Protein AF-A0A7X6XJA1-F1 (afdb_monomer_lite)

Structure (mmCIF, N/CA/C/O backbone):
data_AF-A0A7X6XJA1-F1
#
_entry.id   AF-A0A7X6XJA1-F1
#
loop_
_atom_site.group_PDB
_atom_site.id
_atom_site.type_symbol
_atom_site.label_atom_id
_atom_site.label_alt_id
_atom_site.label_comp_id
_atom_site.label_asym_id
_atom_site.label_entity_id
_atom_site.label_seq_id
_atom_site.pdbx_PDB_ins_code
_atom_site.Cartn_x
_atom_site.Cartn_y
_atom_site.Cartn_z
_atom_site.occupancy
_atom_site.B_iso_or_equiv
_atom_site.auth_seq_id
_atom_site.auth_comp_id
_atom_site.auth_asym_id
_atom_site.auth_atom_id
_atom_site.pdbx_PDB_model_num
ATOM 1 N N . GLU A 1 1 ? 5.316 -3.316 6.337 1.00 52.78 1 GLU A N 1
ATOM 2 C CA . GLU A 1 1 ? 5.864 -2.498 5.239 1.00 52.78 1 GLU A CA 1
ATOM 3 C C . GLU A 1 1 ? 5.715 -3.286 3.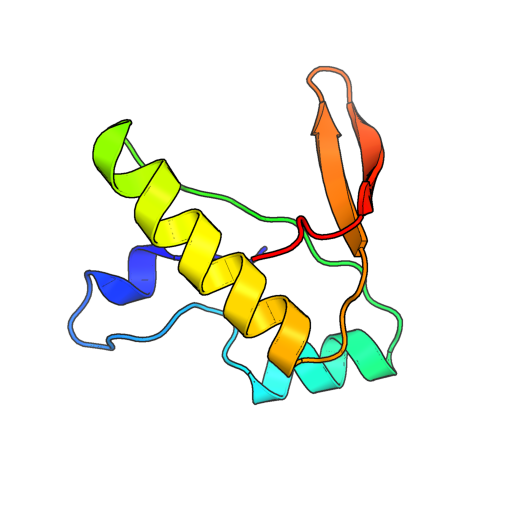948 1.00 52.78 1 GLU A C 1
ATOM 5 O O . GLU A 1 1 ? 5.932 -4.492 3.985 1.00 52.78 1 GLU A O 1
ATOM 10 N N . LEU A 1 2 ? 5.252 -2.652 2.871 1.00 53.41 2 LEU A N 1
ATOM 11 C CA . LEU A 1 2 ? 5.035 -3.298 1.575 1.00 53.41 2 LEU A CA 1
ATOM 12 C C . LEU A 1 2 ? 6.230 -2.954 0.673 1.00 53.41 2 LEU A C 1
ATOM 14 O O . LEU A 1 2 ? 6.360 -1.809 0.246 1.00 53.41 2 LEU A O 1
ATOM 18 N N . ASN A 1 3 ? 7.126 -3.923 0.484 1.00 55.50 3 ASN A N 1
ATOM 19 C CA . ASN A 1 3 ? 8.441 -3.783 -0.133 1.00 55.50 3 ASN A CA 1
ATOM 20 C C . ASN A 1 3 ? 8.443 -4.397 -1.547 1.00 55.50 3 ASN A C 1
ATOM 22 O O . ASN A 1 3 ? 8.273 -5.607 -1.735 1.00 55.50 3 ASN A O 1
ATOM 26 N N . SER A 1 4 ? 8.641 -3.542 -2.551 1.00 53.06 4 SER A N 1
ATOM 27 C CA . SER A 1 4 ? 8.671 -3.893 -3.976 1.00 53.06 4 SER A CA 1
ATOM 28 C C . SER A 1 4 ? 10.042 -4.372 -4.470 1.00 53.06 4 SER A C 1
ATOM 30 O O . SER A 1 4 ? 10.140 -4.830 -5.608 1.00 53.06 4 SER A O 1
ATOM 32 N N . ALA A 1 5 ? 11.096 -4.338 -3.644 1.00 55.09 5 ALA A N 1
ATOM 33 C CA . ALA A 1 5 ? 12.445 -4.767 -4.029 1.00 55.09 5 ALA A CA 1
ATOM 34 C C . ALA A 1 5 ? 12.520 -6.263 -4.391 1.00 55.09 5 ALA A C 1
ATOM 36 O O . ALA A 1 5 ? 13.398 -6.681 -5.149 1.00 55.09 5 ALA A O 1
ATOM 37 N N . GLY A 1 6 ? 11.573 -7.073 -3.905 1.00 53.56 6 GLY A N 1
ATOM 38 C CA . GLY A 1 6 ? 11.456 -8.487 -4.264 1.00 53.56 6 GLY A CA 1
ATOM 39 C C . GLY A 1 6 ? 11.101 -8.742 -5.737 1.00 53.56 6 GLY A C 1
ATOM 40 O O . GLY A 1 6 ? 11.415 -9.816 -6.244 1.00 53.56 6 GLY A O 1
ATOM 41 N N . LEU A 1 7 ? 10.582 -7.741 -6.466 1.00 53.97 7 LEU A N 1
ATOM 42 C CA . LEU A 1 7 ? 10.377 -7.808 -7.924 1.00 53.97 7 LEU A CA 1
ATOM 43 C C . LEU A 1 7 ? 11.689 -7.868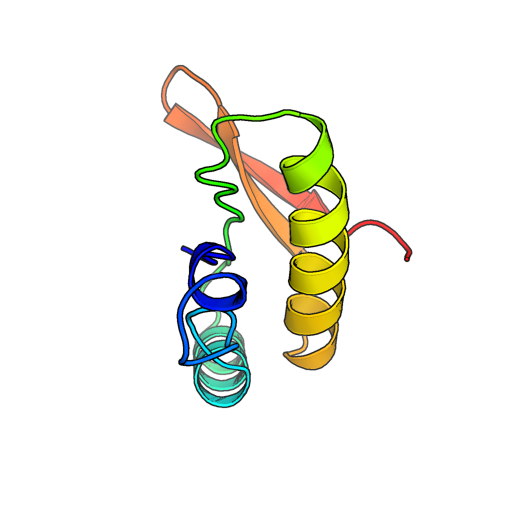 -8.722 1.00 53.97 7 LEU A C 1
ATOM 45 O O . LEU A 1 7 ? 11.682 -8.314 -9.865 1.00 53.97 7 LEU A O 1
ATOM 49 N N . PHE A 1 8 ? 12.800 -7.410 -8.137 1.00 52.38 8 PHE A N 1
ATOM 50 C CA . PHE A 1 8 ? 14.113 -7.335 -8.791 1.00 52.38 8 PHE A CA 1
ATOM 51 C C . PHE A 1 8 ? 15.103 -8.392 -8.279 1.00 52.38 8 PHE A C 1
ATOM 53 O O . PHE A 1 8 ? 16.244 -8.451 -8.7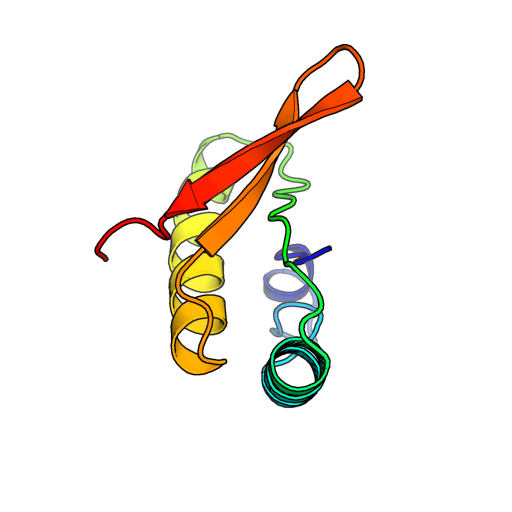36 1.00 52.38 8 PHE A O 1
ATOM 60 N N . LYS A 1 9 ? 14.675 -9.245 -7.342 1.00 47.94 9 LYS A N 1
ATOM 61 C CA . LYS A 1 9 ? 15.389 -10.463 -6.941 1.00 47.94 9 LYS A CA 1
ATOM 62 C C . LYS A 1 9 ? 14.747 -11.674 -7.630 1.00 47.94 9 LYS A C 1
ATOM 64 O O . LYS A 1 9 ? 13.569 -11.602 -7.969 1.00 47.94 9 LYS A O 1
ATOM 69 N N . PRO A 1 10 ? 15.466 -12.799 -7.817 1.00 40.66 10 PRO A N 1
ATOM 70 C CA . PRO A 1 10 ? 14.949 -13.990 -8.510 1.00 40.66 10 PRO A CA 1
ATOM 71 C C . PRO A 1 10 ? 13.629 -14.561 -7.953 1.00 40.66 10 PRO A C 1
ATOM 73 O O . PRO A 1 10 ? 13.008 -15.383 -8.615 1.00 40.66 10 PRO A O 1
ATOM 76 N N . CYS A 1 11 ? 13.178 -14.112 -6.777 1.00 43.59 11 CYS A N 1
ATOM 77 C CA . CYS A 1 11 ? 11.888 -14.469 -6.190 1.00 43.59 11 CYS A CA 1
ATOM 78 C C . CYS A 1 11 ? 10.670 -13.772 -6.833 1.00 43.59 11 CYS A C 1
ATOM 80 O O . CYS A 1 11 ? 9.564 -14.238 -6.606 1.00 43.59 11 CYS A O 1
ATOM 82 N N . ALA A 1 12 ? 10.839 -12.689 -7.609 1.00 53.47 12 ALA A N 1
ATOM 83 C CA . ALA A 1 12 ? 9.787 -12.000 -8.381 1.00 53.47 12 ALA A CA 1
ATOM 84 C C . ALA A 1 12 ? 8.478 -11.640 -7.630 1.00 53.47 12 ALA A C 1
ATOM 86 O O . ALA A 1 12 ? 7.442 -11.421 -8.258 1.00 53.47 12 ALA A O 1
ATOM 87 N N . GLU A 1 13 ? 8.511 -11.526 -6.301 1.00 52.94 13 GLU A N 1
ATOM 88 C CA . GLU A 1 13 ? 7.331 -11.286 -5.466 1.00 52.94 13 GLU A CA 1
ATOM 89 C C . GLU A 1 13 ? 7.462 -9.998 -4.650 1.00 52.94 13 GLU A C 1
ATOM 91 O O . GLU A 1 13 ? 8.522 -9.658 -4.127 1.00 52.94 13 GLU A O 1
ATOM 96 N N . ILE A 1 14 ? 6.352 -9.271 -4.529 1.00 56.81 14 ILE A N 1
ATOM 97 C CA . ILE A 1 14 ? 6.221 -8.157 -3.590 1.00 56.81 14 ILE A CA 1
ATOM 98 C C . ILE A 1 14 ? 6.039 -8.751 -2.190 1.00 56.81 14 ILE A C 1
ATOM 100 O O . ILE A 1 14 ? 5.153 -9.580 -1.983 1.00 56.81 14 ILE A O 1
ATOM 104 N N . TYR A 1 15 ? 6.845 -8.308 -1.225 1.00 56.34 15 TYR A N 1
ATOM 105 C CA . TYR A 1 15 ? 6.717 -8.733 0.168 1.00 56.34 15 TYR A CA 1
ATOM 106 C C . TYR A 1 15 ? 5.957 -7.684 0.987 1.00 56.34 15 TYR A C 1
ATOM 108 O O . TYR A 1 15 ? 6.267 -6.500 0.883 1.00 56.34 15 TYR A O 1
ATOM 116 N N . PRO A 1 16 ? 5.028 -8.075 1.870 1.00 55.97 16 PRO A N 1
ATOM 117 C CA . PRO A 1 16 ? 4.463 -9.413 2.018 1.00 55.97 16 PRO A CA 1
ATOM 118 C C . PRO A 1 16 ? 3.541 -9.791 0.845 1.00 55.97 16 PRO A C 1
ATOM 120 O O . PRO A 1 16 ? 2.842 -8.941 0.294 1.00 55.97 16 PRO A O 1
ATOM 123 N N . GLY A 1 17 ? 3.521 -11.081 0.496 1.00 66.50 17 GLY A N 1
ATOM 124 C CA . GLY A 1 17 ? 2.643 -11.616 -0.545 1.00 66.50 17 GLY A CA 1
ATOM 125 C C . GLY A 1 17 ? 1.151 -11.499 -0.196 1.00 66.50 17 GLY A C 1
ATOM 126 O O . GLY A 1 17 ? 0.765 -11.252 0.951 1.00 66.50 17 GLY A O 1
ATOM 127 N N . LEU A 1 18 ? 0.287 -11.718 -1.193 1.00 74.00 18 LEU A N 1
ATOM 128 C CA . LEU A 1 18 ? -1.161 -11.469 -1.111 1.00 74.00 18 LEU A CA 1
ATOM 129 C C . LEU A 1 18 ? -1.860 -12.156 0.077 1.00 74.00 18 LEU A C 1
ATOM 131 O O . LEU A 1 18 ? -2.738 -11.560 0.698 1.00 74.00 18 LEU A O 1
ATOM 135 N N . GLY A 1 19 ? -1.488 -13.398 0.404 1.00 74.75 19 GLY A N 1
ATOM 136 C CA . GLY A 1 19 ? -2.109 -14.153 1.499 1.00 74.75 19 GLY A CA 1
ATOM 137 C C . GLY A 1 19 ? -1.900 -13.501 2.867 1.00 74.75 19 GLY A C 1
ATOM 138 O O . GLY A 1 19 ? -2.841 -13.378 3.647 1.00 74.75 19 GLY A O 1
ATOM 139 N N . LEU A 1 20 ? -0.691 -13.001 3.126 1.00 78.75 20 LEU A N 1
ATOM 140 C CA . LEU A 1 20 ? -0.382 -12.298 4.367 1.00 78.75 20 LEU A CA 1
ATOM 141 C C . LEU A 1 20 ? -1.048 -10.917 4.404 1.00 78.75 20 LEU A C 1
ATOM 143 O O . LEU A 1 20 ? -1.556 -10.526 5.446 1.00 78.75 20 LEU A O 1
ATOM 147 N N . LEU A 1 21 ? -1.138 -10.212 3.270 1.00 81.81 21 LEU A N 1
ATOM 148 C CA . LEU A 1 21 ? -1.885 -8.951 3.198 1.00 81.81 21 LEU A CA 1
ATOM 149 C C . LEU A 1 21 ? -3.374 -9.140 3.511 1.00 81.81 21 LEU A C 1
ATOM 151 O O . LEU A 1 21 ? -3.948 -8.330 4.233 1.00 81.81 21 LEU A O 1
ATOM 155 N N . ARG A 1 22 ? -3.996 -10.219 3.023 1.00 83.19 22 ARG A N 1
ATOM 156 C CA . ARG A 1 22 ? -5.388 -10.556 3.364 1.00 83.19 22 ARG A CA 1
ATOM 157 C C . ARG A 1 22 ? -5.554 -10.836 4.854 1.00 83.19 22 ARG A C 1
ATOM 159 O O . ARG A 1 22 ? -6.469 -10.298 5.465 1.00 83.19 22 ARG A O 1
ATOM 166 N N . LEU A 1 23 ? -4.637 -11.604 5.441 1.00 84.31 23 LEU A N 1
ATOM 167 C CA . LEU A 1 23 ? -4.639 -11.876 6.877 1.00 84.31 23 LEU A CA 1
ATOM 168 C C . LEU A 1 23 ? -4.490 -10.576 7.685 1.00 84.31 23 LEU A C 1
ATOM 170 O O . LEU A 1 23 ? -5.275 -10.303 8.585 1.00 84.31 23 LEU A O 1
ATOM 174 N N . CYS A 1 24 ? -3.534 -9.718 7.320 1.00 86.12 24 CYS A N 1
ATOM 175 C CA . CYS A 1 24 ? -3.366 -8.406 7.941 1.00 86.12 24 CYS A CA 1
ATOM 176 C C . CYS A 1 24 ? -4.636 -7.552 7.830 1.00 86.12 24 CYS A C 1
ATOM 178 O O . CYS A 1 24 ? -5.000 -6.880 8.796 1.00 86.12 24 CYS A O 1
ATOM 180 N N . ARG A 1 25 ? -5.336 -7.600 6.689 1.00 87.44 25 ARG A N 1
ATOM 181 C CA . ARG A 1 25 ? -6.595 -6.876 6.495 1.00 87.44 25 ARG A CA 1
ATOM 182 C C . ARG A 1 25 ? -7.688 -7.380 7.432 1.00 87.44 25 ARG A C 1
ATOM 184 O O . ARG A 1 25 ? -8.397 -6.550 8.001 1.00 87.44 25 ARG A O 1
ATOM 191 N N . GLU A 1 26 ? -7.799 -8.697 7.590 1.00 86.44 26 GLU A N 1
ATOM 192 C CA . GLU A 1 26 ? -8.754 -9.358 8.488 1.00 86.44 26 GLU A CA 1
ATOM 193 C C . GLU A 1 26 ? -8.530 -8.955 9.951 1.00 86.44 26 GLU A C 1
ATOM 195 O O . GLU A 1 26 ? -9.481 -8.639 10.661 1.00 86.44 26 GLU A O 1
ATOM 200 N N . TYR A 1 27 ? -7.269 -8.831 10.372 1.00 89.25 27 TYR A N 1
ATOM 201 C CA . TYR A 1 27 ? -6.903 -8.334 11.703 1.00 89.25 27 TYR A CA 1
ATOM 202 C C . TYR A 1 27 ? -6.957 -6.802 11.852 1.00 89.25 27 TYR A C 1
ATOM 204 O O . TYR A 1 27 ? -6.569 -6.272 12.892 1.00 89.25 27 TYR A O 1
ATOM 212 N N . GLY A 1 28 ? -7.404 -6.062 10.831 1.00 85.81 28 GLY A N 1
ATOM 213 C CA . GLY A 1 28 ? -7.478 -4.598 10.879 1.00 85.81 28 GLY A CA 1
ATOM 214 C C . GLY A 1 28 ? -6.114 -3.897 10.908 1.0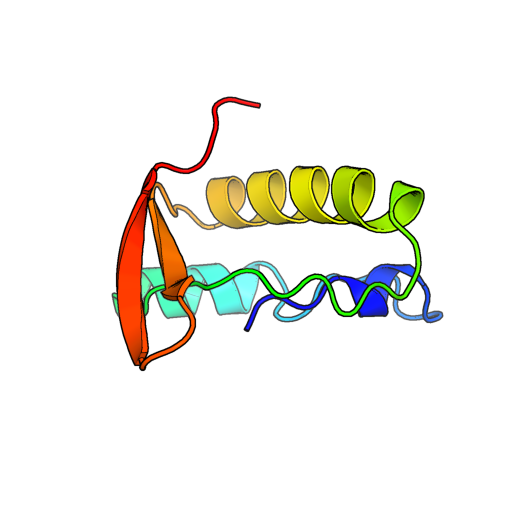0 85.81 28 GLY A C 1
ATOM 215 O O . GLY A 1 28 ? -6.023 -2.741 11.317 1.00 85.81 28 GLY A O 1
ATOM 216 N N . ILE A 1 29 ? -5.046 -4.575 10.479 1.00 88.25 29 ILE A N 1
ATOM 217 C CA . ILE A 1 29 ? -3.689 -4.027 10.457 1.00 88.25 29 ILE A CA 1
ATOM 218 C C . ILE A 1 29 ? -3.546 -3.092 9.243 1.00 88.25 29 ILE A C 1
ATOM 220 O O . ILE A 1 29 ? -3.716 -3.549 8.104 1.00 88.25 29 ILE A O 1
ATOM 224 N N . PRO A 1 30 ? -3.210 -1.802 9.441 1.00 85.62 30 PRO A N 1
ATOM 225 C CA . PRO A 1 30 ? -3.007 -0.863 8.344 1.00 85.62 30 PRO A CA 1
ATOM 226 C C . PRO A 1 30 ? -1.726 -1.169 7.557 1.00 85.62 30 PRO A C 1
ATOM 228 O O . PRO A 1 30 ? -0.748 -1.688 8.097 1.00 85.62 30 PRO A O 1
ATOM 231 N N . ILE A 1 31 ? -1.707 -0.783 6.281 1.00 86.62 31 ILE A N 1
ATOM 232 C CA . ILE A 1 31 ? -0.540 -0.926 5.398 1.00 86.62 31 ILE A CA 1
ATOM 233 C C . ILE A 1 31 ? 0.138 0.418 5.150 1.00 86.62 31 ILE A C 1
ATOM 235 O O . ILE A 1 31 ? -0.517 1.452 5.147 1.00 86.62 31 ILE A O 1
ATOM 239 N N . ALA A 1 32 ? 1.443 0.394 4.896 1.00 85.56 32 ALA A N 1
ATOM 240 C CA . ALA A 1 32 ? 2.222 1.539 4.434 1.00 85.56 32 ALA A CA 1
ATOM 241 C C . ALA A 1 32 ? 3.144 1.086 3.294 1.00 85.56 32 ALA A C 1
ATOM 243 O O . ALA A 1 32 ? 3.738 0.001 3.370 1.00 85.56 32 ALA A O 1
ATOM 244 N N . PHE A 1 33 ? 3.246 1.904 2.247 1.00 81.69 33 PHE A N 1
ATOM 245 C CA . PHE A 1 33 ? 4.123 1.656 1.103 1.00 81.69 33 PHE A CA 1
ATOM 246 C C . PHE A 1 33 ? 5.525 2.203 1.375 1.00 81.69 33 PHE A C 1
ATOM 248 O O . PHE A 1 33 ? 5.664 3.358 1.779 1.0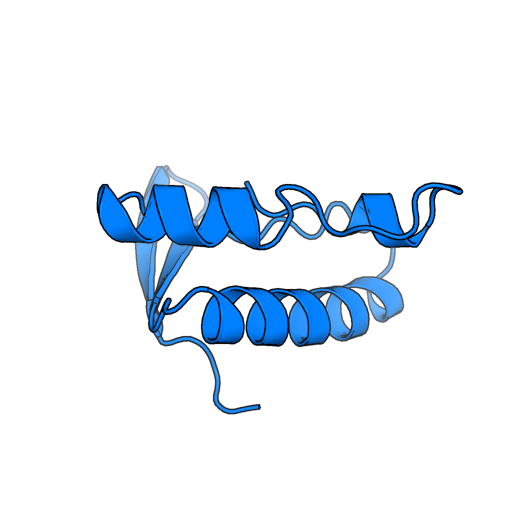0 81.69 33 PHE A O 1
ATOM 255 N N . GLY A 1 34 ? 6.549 1.390 1.115 1.00 73.62 34 GLY A N 1
ATOM 256 C CA . GLY A 1 34 ? 7.953 1.799 1.119 1.00 73.62 34 GLY A CA 1
ATOM 257 C C . GLY A 1 34 ? 8.567 1.455 -0.233 1.00 73.62 34 GLY A C 1
ATOM 258 O O . GLY A 1 34 ? 8.503 0.305 -0.658 1.00 73.62 34 GLY A O 1
ATOM 259 N N . SER A 1 35 ? 9.099 2.446 -0.954 1.00 60.03 35 SER A N 1
ATOM 260 C CA . SER A 1 35 ? 9.603 2.213 -2.312 1.00 60.03 35 SER A CA 1
ATOM 261 C C . SER A 1 35 ? 11.033 1.671 -2.359 1.00 60.03 35 SER A C 1
ATOM 263 O O . SER A 1 35 ? 11.380 1.101 -3.386 1.00 60.03 35 SER A O 1
ATOM 265 N N . ASP A 1 36 ? 11.850 1.866 -1.308 1.00 54.97 36 ASP A N 1
ATOM 266 C CA . ASP A 1 36 ? 13.292 1.518 -1.214 1.00 54.97 36 ASP A CA 1
ATOM 267 C C . ASP A 1 36 ? 14.098 1.758 -2.519 1.00 54.97 36 ASP A C 1
ATOM 269 O O . ASP A 1 36 ? 15.087 1.099 -2.846 1.00 54.97 36 ASP A O 1
ATOM 273 N N . ALA A 1 37 ? 13.628 2.702 -3.338 1.00 49.72 37 ALA A N 1
ATOM 274 C CA . ALA A 1 37 ? 14.057 2.866 -4.714 1.00 49.72 37 ALA A CA 1
ATOM 275 C C . ALA A 1 37 ? 15.012 4.053 -4.796 1.00 49.72 37 ALA A C 1
ATOM 277 O O . ALA A 1 37 ? 14.626 5.204 -4.615 1.00 49.72 37 ALA A O 1
ATOM 278 N N . HIS A 1 38 ? 16.262 3.761 -5.147 1.00 52.84 38 HIS A N 1
ATOM 279 C CA . HIS A 1 38 ? 17.324 4.745 -5.357 1.00 52.84 38 HIS A CA 1
ATOM 280 C C . HIS A 1 38 ? 17.206 5.493 -6.707 1.00 52.84 38 HIS A C 1
ATOM 282 O O . HIS A 1 38 ? 18.108 6.243 -7.075 1.00 52.84 38 HIS A O 1
ATOM 288 N N . ARG A 1 39 ? 16.122 5.281 -7.476 1.00 47.22 39 ARG A N 1
ATOM 289 C CA . ARG A 1 39 ? 15.884 5.897 -8.795 1.00 47.22 39 ARG A CA 1
ATOM 290 C C . ARG A 1 39 ? 14.399 6.244 -9.008 1.00 47.22 39 ARG A C 1
ATOM 292 O O . ARG A 1 39 ? 13.565 5.364 -8.786 1.00 47.22 39 ARG A O 1
ATOM 299 N N . PRO A 1 40 ? 14.056 7.456 -9.491 1.00 53.69 40 PRO A N 1
ATOM 300 C CA . PRO A 1 40 ? 12.668 7.919 -9.629 1.00 53.69 40 PRO A CA 1
ATOM 301 C C . PRO A 1 40 ? 11.809 7.051 -10.557 1.00 53.69 40 PRO A C 1
ATOM 303 O O . PRO A 1 40 ? 10.655 6.773 -10.241 1.00 53.69 40 PRO A O 1
ATOM 306 N N . GLU A 1 41 ? 12.374 6.575 -11.673 1.00 53.62 41 GLU A N 1
ATOM 307 C CA . GLU A 1 41 ? 11.639 5.770 -12.663 1.00 53.62 41 GLU A CA 1
ATOM 308 C C . GLU A 1 41 ? 11.111 4.437 -12.093 1.00 53.62 41 GLU A C 1
ATOM 310 O O . GLU A 1 41 ? 10.069 3.942 -12.516 1.00 53.62 41 GLU A O 1
ATOM 315 N N . HIS A 1 42 ? 11.802 3.852 -11.108 1.00 53.78 42 HIS A N 1
ATOM 316 C CA . HIS A 1 42 ? 11.402 2.583 -10.487 1.00 53.78 42 HIS A CA 1
ATOM 317 C C . HIS A 1 42 ? 10.346 2.765 -9.385 1.00 53.78 42 HIS A C 1
ATOM 319 O O . HIS A 1 42 ? 9.644 1.812 -9.043 1.00 53.78 42 HIS A O 1
ATOM 325 N N . VAL A 1 43 ? 10.201 3.986 -8.852 1.00 59.25 43 VAL A N 1
ATOM 326 C CA . VAL A 1 43 ? 9.224 4.314 -7.802 1.00 59.25 43 VAL A CA 1
ATOM 327 C C . VAL A 1 43 ?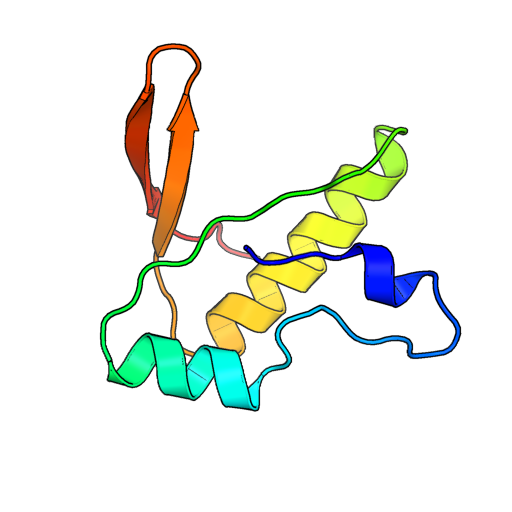 7.800 4.198 -8.339 1.00 59.25 43 VAL A C 1
ATOM 329 O O . VAL A 1 43 ? 6.967 3.571 -7.692 1.00 59.25 43 VAL A O 1
ATOM 332 N N . ALA A 1 44 ? 7.526 4.757 -9.522 1.00 61.72 44 ALA A N 1
ATOM 333 C CA . ALA A 1 44 ? 6.181 4.778 -10.100 1.00 61.72 44 ALA A CA 1
ATOM 334 C C . ALA A 1 44 ? 5.682 3.364 -10.445 1.00 61.72 44 ALA A C 1
ATOM 336 O O . ALA A 1 44 ? 4.640 2.935 -9.960 1.00 61.72 44 ALA A O 1
ATOM 337 N N . VAL A 1 45 ? 6.491 2.586 -11.177 1.00 63.69 45 VAL A N 1
ATOM 338 C CA . VAL A 1 45 ? 6.134 1.213 -11.580 1.00 63.69 45 VAL A CA 1
ATOM 339 C C . VAL A 1 45 ? 5.952 0.290 -10.369 1.00 63.69 45 VAL A C 1
ATOM 341 O O . VAL A 1 45 ? 5.053 -0.553 -10.347 1.00 63.69 45 VAL A O 1
ATOM 344 N N . GLY A 1 46 ? 6.802 0.435 -9.346 1.00 73.12 46 GLY A N 1
ATOM 345 C CA . GLY A 1 46 ? 6.679 -0.327 -8.104 1.00 73.12 46 GLY A CA 1
ATOM 346 C C . GLY A 1 46 ? 5.430 0.053 -7.307 1.00 73.12 46 GLY A C 1
ATOM 347 O O . GLY A 1 46 ? 4.785 -0.824 -6.729 1.00 73.12 46 GLY A O 1
ATOM 348 N N . PHE A 1 47 ? 5.067 1.336 -7.307 1.00 77.19 47 PHE A N 1
ATOM 349 C CA . PHE A 1 47 ? 3.905 1.849 -6.593 1.00 77.19 47 PHE A CA 1
ATOM 350 C C . PHE A 1 47 ? 2.588 1.367 -7.205 1.00 77.19 47 PHE A C 1
ATOM 352 O O . PHE A 1 47 ? 1.748 0.852 -6.471 1.00 77.19 47 PHE A O 1
ATOM 359 N N . ASP A 1 48 ? 2.433 1.419 -8.529 1.00 81.50 48 ASP A N 1
ATOM 360 C CA . ASP A 1 48 ? 1.199 0.971 -9.194 1.00 81.50 48 ASP A CA 1
ATOM 361 C C . ASP A 1 48 ? 0.920 -0.515 -8.922 1.00 81.50 48 ASP A C 1
ATOM 363 O O . ASP A 1 48 ? -0.197 -0.913 -8.575 1.00 81.50 48 ASP A O 1
ATOM 367 N N . ARG A 1 49 ? 1.966 -1.353 -8.980 1.00 80.88 49 ARG A N 1
ATOM 368 C CA . ARG A 1 49 ? 1.862 -2.780 -8.637 1.00 80.88 49 ARG A CA 1
ATOM 369 C C . ARG A 1 49 ? 1.530 -3.000 -7.162 1.00 80.88 49 ARG A C 1
ATOM 371 O O . ARG A 1 49 ? 0.734 -3.881 -6.838 1.00 80.88 49 ARG A O 1
ATOM 378 N N . ALA A 1 50 ? 2.117 -2.206 -6.270 1.00 82.44 50 ALA A N 1
ATOM 379 C CA . ALA A 1 50 ? 1.838 -2.268 -4.840 1.00 82.44 50 ALA A CA 1
ATOM 380 C C . ALA A 1 50 ? 0.385 -1.866 -4.521 1.00 82.44 50 ALA A C 1
ATOM 382 O O . ALA A 1 50 ? -0.275 -2.536 -3.723 1.00 82.44 50 ALA A O 1
ATOM 383 N N . VAL A 1 51 ? -0.144 -0.831 -5.184 1.00 85.81 51 VAL A N 1
ATOM 384 C CA . VAL A 1 51 ? -1.548 -0.404 -5.070 1.00 85.81 51 VAL A CA 1
ATOM 385 C C . VAL A 1 51 ? -2.492 -1.491 -5.582 1.00 85.81 51 VAL A C 1
ATOM 387 O O . VAL A 1 51 ? -3.469 -1.815 -4.904 1.00 85.81 51 VAL A O 1
ATOM 390 N N . ALA A 1 52 ? -2.192 -2.102 -6.732 1.00 85.56 52 ALA A N 1
ATOM 391 C CA . ALA A 1 52 ? -2.986 -3.205 -7.272 1.00 85.56 52 ALA A CA 1
ATOM 392 C C . ALA A 1 52 ? -3.039 -4.400 -6.303 1.00 85.56 52 ALA A C 1
ATOM 394 O O . ALA A 1 52 ? -4.114 -4.951 -6.050 1.00 85.56 52 ALA A O 1
ATOM 395 N N . LEU A 1 53 ? -1.902 -4.759 -5.698 1.00 85.25 53 LEU A N 1
ATOM 396 C CA . LEU A 1 53 ? -1.825 -5.841 -4.716 1.00 85.25 53 LEU A CA 1
ATOM 397 C C . LEU A 1 53 ? -2.605 -5.517 -3.432 1.00 85.25 53 LEU A C 1
ATOM 399 O O . LEU A 1 53 ? -3.346 -6.362 -2.930 1.00 85.25 53 LEU A O 1
ATOM 403 N N . ALA A 1 54 ? -2.486 -4.288 -2.924 1.00 87.50 54 ALA A N 1
ATOM 404 C CA . ALA A 1 54 ? -3.235 -3.824 -1.759 1.00 87.50 54 ALA A CA 1
ATOM 405 C C . ALA A 1 54 ? -4.755 -3.867 -1.998 1.00 87.50 54 ALA A C 1
ATOM 407 O O . ALA A 1 54 ? -5.502 -4.363 -1.150 1.00 87.50 54 ALA A O 1
ATOM 408 N N . ARG A 1 55 ? -5.215 -3.431 -3.179 1.00 88.50 55 ARG A N 1
ATOM 409 C CA . ARG A 1 55 ? -6.626 -3.539 -3.586 1.00 88.50 55 ARG A CA 1
ATOM 410 C C . ARG A 1 55 ? -7.082 -4.998 -3.654 1.00 88.50 55 ARG A C 1
ATOM 412 O O . ARG A 1 55 ? -8.125 -5.332 -3.099 1.00 88.50 55 ARG A O 1
ATOM 419 N N . ALA A 1 56 ? -6.285 -5.885 -4.254 1.00 87.94 56 ALA A N 1
ATOM 420 C CA . ALA A 1 56 ? -6.587 -7.320 -4.328 1.00 87.94 56 ALA A CA 1
ATOM 421 C C . ALA A 1 56 ? -6.633 -8.013 -2.947 1.00 87.94 56 ALA A C 1
ATOM 423 O O . ALA A 1 56 ? -7.276 -9.059 -2.787 1.00 87.94 56 ALA A O 1
ATOM 424 N N . ALA A 1 57 ? -5.958 -7.438 -1.948 1.00 87.81 57 ALA A N 1
ATOM 425 C CA . ALA A 1 57 ? -6.006 -7.863 -0.553 1.00 87.81 57 ALA A CA 1
ATOM 426 C C . ALA A 1 57 ? -7.201 -7.290 0.238 1.00 87.81 57 ALA A C 1
ATOM 428 O O . ALA A 1 57 ? -7.410 -7.692 1.380 1.00 87.81 57 ALA A O 1
ATOM 429 N N . GLY A 1 58 ? -7.995 -6.383 -0.346 1.00 89.94 58 GLY A N 1
ATOM 430 C CA . GLY A 1 58 ? -9.173 -5.784 0.293 1.00 89.94 58 GLY A CA 1
ATOM 431 C C . GLY A 1 58 ? -8.901 -4.485 1.059 1.00 89.94 58 GLY A C 1
ATOM 432 O O . GLY A 1 58 ? -9.746 -4.038 1.843 1.00 89.94 58 GLY A O 1
ATOM 433 N N . TYR A 1 59 ? -7.738 -3.864 0.861 1.00 90.56 59 TYR A N 1
ATOM 434 C CA . TYR A 1 59 ? -7.471 -2.528 1.388 1.00 90.56 59 TYR A CA 1
ATOM 435 C C . TYR A 1 59 ? -8.147 -1.455 0.531 1.00 90.56 59 TYR A C 1
ATOM 437 O O . TYR A 1 59 ? -8.251 -1.582 -0.688 1.00 90.56 59 TYR A O 1
ATOM 445 N N . GLN A 1 60 ? -8.589 -0.382 1.186 1.00 91.75 60 GLN A N 1
ATOM 446 C CA . GLN A 1 60 ? -9.118 0.833 0.548 1.00 91.75 60 GLN A CA 1
ATOM 447 C C . GLN A 1 60 ? -8.285 2.071 0.896 1.00 91.75 60 GLN A C 1
ATOM 449 O O . GLN A 1 60 ? -8.367 3.094 0.222 1.00 91.75 60 GLN A O 1
ATOM 454 N N . GLU A 1 61 ? -7.455 1.961 1.928 1.00 91.88 61 GLU A N 1
ATOM 455 C CA . GLU A 1 61 ? -6.657 3.032 2.500 1.00 91.88 61 GLU A CA 1
ATOM 456 C C . GLU A 1 61 ? -5.279 2.501 2.911 1.00 91.88 61 GLU A C 1
ATOM 458 O O . GLU A 1 61 ? -5.098 1.301 3.145 1.00 91.88 61 GLU A O 1
ATOM 463 N N . TYR A 1 62 ? -4.309 3.402 2.993 1.00 89.81 62 TYR A N 1
ATOM 464 C CA . TYR A 1 62 ? -2.964 3.143 3.484 1.00 89.81 62 TYR A CA 1
ATOM 465 C C . TYR A 1 62 ? -2.506 4.289 4.387 1.00 89.81 62 TYR A C 1
ATOM 467 O O . TYR A 1 62 ? -3.013 5.408 4.330 1.00 89.81 62 TYR A O 1
ATOM 475 N N . VAL A 1 63 ? -1.526 4.006 5.235 1.00 89.00 63 VAL A N 1
ATOM 476 C CA . VAL A 1 63 ? -0.906 4.970 6.136 1.00 89.00 63 VAL A CA 1
ATOM 477 C C . VAL A 1 63 ? 0.355 5.526 5.488 1.00 89.00 63 VAL A C 1
ATOM 479 O O . VAL A 1 63 ? 1.215 4.785 5.007 1.00 89.00 63 VAL A O 1
ATOM 482 N N . ARG A 1 64 ? 0.482 6.849 5.519 1.00 84.12 64 ARG A N 1
ATOM 483 C CA . ARG A 1 64 ? 1.682 7.588 5.144 1.00 84.12 64 ARG A CA 1
ATOM 484 C C . ARG A 1 64 ? 2.284 8.225 6.388 1.00 84.12 64 ARG A C 1
ATOM 486 O O . ARG A 1 64 ? 1.586 8.895 7.145 1.00 84.12 64 ARG A O 1
ATOM 493 N N . PHE A 1 65 ? 3.586 8.055 6.572 1.00 80.44 65 PHE A N 1
ATOM 494 C CA . PHE A 1 65 ? 4.332 8.738 7.624 1.00 80.44 65 PHE A CA 1
ATOM 495 C C . PHE A 1 65 ? 5.007 9.978 7.047 1.00 80.44 65 PHE A C 1
ATOM 497 O O . PHE A 1 65 ? 5.664 9.910 6.006 1.00 80.44 65 PHE A O 1
ATOM 504 N N . ARG A 1 66 ? 4.832 11.119 7.713 1.00 77.19 66 ARG A N 1
ATOM 505 C CA . ARG A 1 66 ? 5.558 12.352 7.399 1.00 77.19 66 ARG A CA 1
ATOM 506 C C . ARG A 1 66 ? 6.764 12.522 8.328 1.00 77.19 66 ARG A C 1
ATOM 508 O O . ARG A 1 66 ? 6.738 12.024 9.459 1.00 77.19 66 ARG A O 1
ATOM 515 N N . PRO A 1 67 ? 7.799 13.261 7.888 1.00 76.19 67 PRO A N 1
ATOM 516 C CA . PRO A 1 67 ? 8.846 13.743 8.782 1.00 76.19 67 PRO A CA 1
ATOM 517 C C . PRO A 1 67 ? 8.224 14.404 10.019 1.00 76.19 67 PRO A C 1
ATOM 519 O O . PRO A 1 67 ? 7.279 15.182 9.894 1.00 76.19 67 PRO A O 1
ATOM 522 N N . GLY A 1 68 ? 8.714 14.050 11.209 1.00 80.06 68 GLY A N 1
ATOM 523 C CA . GLY A 1 68 ? 8.126 14.488 12.482 1.00 80.06 68 GLY A CA 1
ATOM 524 C C . GLY A 1 68 ? 7.084 13.535 13.083 1.00 80.06 68 GLY A C 1
ATOM 525 O O . GLY A 1 68 ? 6.446 13.888 14.068 1.00 80.06 68 GLY A O 1
ATOM 526 N N . GLY A 1 69 ? 6.908 12.330 12.526 1.00 77.06 69 GLY A N 1
ATOM 527 C CA . GLY A 1 69 ? 6.126 11.251 13.151 1.00 77.06 69 GLY A CA 1
ATOM 528 C C . GLY A 1 69 ? 4.611 11.347 12.951 1.00 77.06 69 GLY A C 1
ATOM 529 O O . GLY A 1 69 ? 3.863 10.549 13.512 1.00 77.06 69 GLY A O 1
ATOM 530 N N . CYS A 1 70 ? 4.141 12.295 12.139 1.00 79.81 70 CYS A N 1
ATOM 531 C CA . CYS A 1 70 ? 2.721 12.422 11.838 1.00 79.81 70 CYS A CA 1
ATOM 532 C C . CYS A 1 70 ? 2.279 11.273 10.917 1.00 79.81 70 CYS A C 1
ATOM 534 O O . CYS A 1 70 ? 2.850 11.091 9.835 1.00 79.81 70 CYS A O 1
ATOM 536 N N . ARG A 1 71 ? 1.275 10.495 11.348 1.00 85.81 71 ARG A N 1
ATOM 537 C CA . ARG A 1 71 ? 0.633 9.466 10.519 1.00 85.81 71 ARG A CA 1
ATOM 538 C C . ARG A 1 71 ? -0.597 10.063 9.845 1.00 85.81 71 ARG A C 1
ATOM 540 O O . ARG A 1 71 ? -1.463 10.619 10.516 1.00 85.81 71 ARG A O 1
ATOM 547 N N . GLU A 1 72 ? -0.706 9.875 8.541 1.00 87.38 72 GLU A N 1
ATOM 548 C CA . GLU A 1 72 ? -1.874 10.254 7.753 1.00 87.38 72 GLU A CA 1
ATOM 549 C C . GLU A 1 72 ? -2.473 9.021 7.095 1.00 87.38 72 GLU A C 1
ATOM 551 O O . GLU A 1 72 ? -1.748 8.186 6.556 1.00 87.38 72 GLU A O 1
ATOM 556 N N . ILE A 1 73 ? -3.796 8.918 7.124 1.00 88.94 73 ILE A N 1
ATOM 557 C CA . ILE A 1 73 ? -4.534 7.926 6.349 1.00 88.94 73 ILE A CA 1
ATOM 558 C C . ILE A 1 73 ? -4.819 8.530 4.976 1.00 88.94 73 ILE A C 1
ATOM 560 O O . ILE A 1 73 ? -5.312 9.654 4.883 1.00 88.94 73 ILE A O 1
ATOM 564 N N . GLN A 1 74 ? -4.511 7.791 3.916 1.00 88.06 74 GLN A N 1
ATOM 565 C CA . GLN A 1 74 ? -4.836 8.161 2.545 1.00 88.06 74 GLN A CA 1
ATOM 566 C C . GLN A 1 74 ? -5.622 7.048 1.868 1.00 88.06 74 GLN A C 1
ATOM 568 O O . GLN A 1 74 ? -5.326 5.868 2.042 1.00 88.06 74 GLN A O 1
ATOM 573 N N . ALA A 1 75 ? -6.612 7.430 1.065 1.00 89.38 75 ALA A N 1
ATOM 574 C CA . ALA A 1 75 ? -7.299 6.492 0.191 1.00 89.38 75 ALA A CA 1
ATOM 575 C C . ALA A 1 75 ? -6.321 5.946 -0.857 1.00 89.38 75 ALA A C 1
ATOM 577 O O . ALA A 1 75 ? -5.462 6.674 -1.360 1.00 89.38 75 ALA A O 1
ATOM 578 N N . LEU A 1 76 ? -6.461 4.668 -1.207 1.00 87.88 76 LEU A N 1
ATOM 579 C CA . LEU A 1 76 ? -5.715 4.105 -2.325 1.00 87.88 76 LEU A CA 1
ATOM 580 C C . LEU A 1 76 ? -6.137 4.820 -3.616 1.00 87.88 76 LEU A C 1
ATOM 582 O O . LEU A 1 76 ? -7.338 4.870 -3.906 1.00 87.88 76 LEU A O 1
ATOM 586 N N . PRO A 1 77 ? -5.185 5.338 -4.414 1.00 83.88 77 PRO A N 1
ATOM 587 C CA . PRO A 1 77 ? -5.512 6.006 -5.666 1.00 83.88 77 PRO A CA 1
ATOM 588 C C . PRO A 1 77 ? -6.297 5.064 -6.580 1.00 83.88 77 PRO A C 1
ATOM 590 O O . PRO A 1 77 ? -6.118 3.838 -6.533 1.00 83.88 77 PRO A O 1
ATOM 593 N N . ALA A 1 78 ? -7.227 5.627 -7.353 1.00 73.00 78 ALA A N 1
ATOM 594 C CA . ALA A 1 78 ? -7.848 4.905 -8.455 1.00 73.00 78 ALA A CA 1
ATOM 595 C C . ALA A 1 78 ? -6.740 4.539 -9.449 1.00 73.00 78 ALA A C 1
ATOM 597 O O . ALA A 1 78 ? -5.928 5.400 -9.785 1.00 73.00 78 ALA A O 1
ATOM 598 N N . GLY A 1 79 ? -6.661 3.251 -9.793 1.00 60.19 79 GLY A N 1
ATOM 599 C CA . GLY A 1 79 ? -5.750 2.771 -10.832 1.00 60.19 79 GLY A CA 1
ATOM 600 C C . GLY A 1 79 ? -6.171 3.261 -12.206 1.00 60.19 79 GLY A C 1
ATOM 601 O O . GLY A 1 79 ? -7.376 3.571 -12.365 1.00 60.19 79 GLY A O 1
#

pLDDT: mean 73.08, std 15.24, range [40.66, 91.88]

Sequence (79 aa):
ELNSAGLFKPCAEIYPGLGLLRLCREYGIPIAFGSDAHRPEHVAVGFDRAVALARAAGYQEYVRFRPGGCREIQALPAG

Foldseek 3Di:
DFELCCCVDPNNATPPALVVLLVCVVVVNAADDDDPDPDPVSSVVSLVVSLVSNVSSVDQWHWDADPPGDIDIDGRDDD

Radius of gyration: 12.44 Å; chains: 1; bounding box: 26×29×26 Å

Secondary structure (DSSP, 8-state):
-EEGGGGGSTT--PBSPHHHHHHHHHTT----EE---SSHHHHHHHHHHHHHHHHHTT--EEEEEPTTS-EEEEEPPP-